Protein AF-A0A9N9IJR4-F1 (afdb_monomer_lite)

Radius of gyration: 13.76 Å; chains: 1; bounding box: 31×30×30 Å

Sequence (79 aa):
KQIPKNLPSGIIVLMHPKEWMDESEMKTWFDKVWRKRPGGNRINKQRFLLVMDSFEGHKTDAIKKIAFDKNTDLAIIPN

InterPro domains:
  IPR004875 DDE superfamily endonuclease domain [PF03184] (16-78)

Structure (mmCIF, N/CA/C/O backbone):
data_AF-A0A9N9IJR4-F1
#
_entry.id   AF-A0A9N9IJR4-F1
#
loop_
_atom_site.group_PDB
_atom_site.id
_atom_site.type_symbol
_atom_site.label_atom_id
_atom_site.la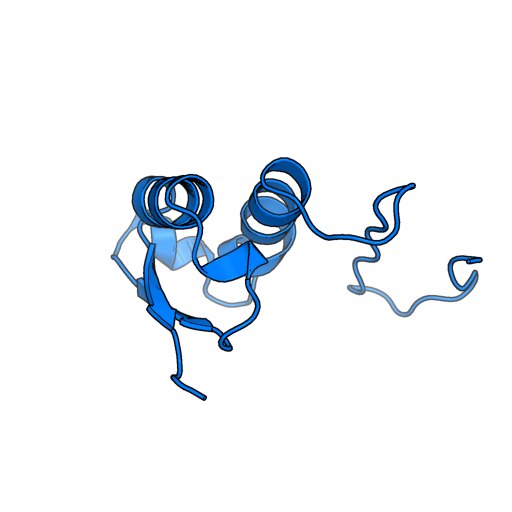bel_alt_id
_atom_site.label_comp_id
_atom_site.label_asym_id
_atom_site.label_entity_id
_atom_site.label_seq_id
_atom_site.pdbx_PDB_ins_code
_atom_site.Cartn_x
_atom_site.Cartn_y
_atom_site.Cartn_z
_atom_site.occupancy
_atom_site.B_iso_or_equiv
_atom_site.auth_seq_id
_atom_site.auth_comp_id
_atom_site.auth_asym_id
_atom_site.auth_atom_id
_atom_site.pdbx_PDB_model_num
ATOM 1 N N . LYS A 1 1 ? 8.474 -13.264 -18.845 1.00 61.94 1 LYS A N 1
ATOM 2 C CA . LYS A 1 1 ? 7.843 -14.402 -18.117 1.00 61.94 1 LYS A CA 1
ATOM 3 C C . LYS A 1 1 ? 6.396 -14.598 -18.578 1.00 61.94 1 LYS A C 1
ATOM 5 O O . LYS A 1 1 ? 5.792 -13.626 -19.011 1.00 61.94 1 LYS A O 1
ATOM 10 N N . GLN A 1 2 ? 5.854 -15.821 -18.525 1.00 71.94 2 GLN A N 1
ATOM 11 C CA . GLN A 1 2 ? 4.474 -16.130 -18.939 1.00 71.94 2 GLN A CA 1
ATOM 12 C C . GLN A 1 2 ? 3.566 -16.264 -17.707 1.00 71.94 2 GLN A C 1
ATOM 14 O O . GLN A 1 2 ? 3.940 -16.925 -16.740 1.00 71.94 2 GLN A O 1
ATOM 19 N N . ILE A 1 3 ? 2.390 -15.631 -17.732 1.00 76.12 3 ILE A N 1
ATOM 20 C CA . ILE A 1 3 ? 1.386 -15.756 -16.665 1.00 76.12 3 ILE A CA 1
ATOM 21 C C . ILE A 1 3 ? 0.710 -17.137 -16.786 1.00 76.12 3 ILE A C 1
ATOM 23 O O . ILE A 1 3 ? 0.344 -17.520 -17.903 1.00 76.12 3 ILE A O 1
ATOM 27 N N . PRO A 1 4 ? 0.532 -17.895 -15.685 1.00 81.00 4 PRO A N 1
ATOM 28 C CA . PRO A 1 4 ? -0.160 -19.181 -15.724 1.00 81.00 4 PRO A CA 1
ATOM 29 C C . PRO A 1 4 ? -1.588 -19.042 -16.265 1.00 81.00 4 PRO A C 1
ATOM 31 O O . PRO A 1 4 ? -2.327 -18.152 -15.852 1.00 81.00 4 PRO A O 1
ATOM 34 N N . LYS A 1 5 ? -1.990 -19.937 -17.176 1.00 79.00 5 LYS A N 1
ATOM 35 C CA . LYS A 1 5 ? -3.324 -19.900 -17.807 1.00 79.00 5 LYS A CA 1
ATOM 36 C C . LYS A 1 5 ? -4.452 -20.350 -16.872 1.00 79.00 5 LYS A C 1
ATOM 38 O O . LYS A 1 5 ? -5.565 -19.853 -16.987 1.00 79.00 5 LYS A O 1
ATOM 43 N N . ASN A 1 6 ? -4.154 -21.259 -15.945 1.00 87.12 6 ASN A N 1
ATOM 44 C CA . ASN A 1 6 ? -5.127 -21.830 -15.017 1.00 87.12 6 ASN A CA 1
ATOM 45 C C . ASN A 1 6 ? -4.822 -21.337 -13.602 1.00 87.12 6 ASN A C 1
ATOM 47 O O . ASN A 1 6 ? -4.088 -21.984 -12.856 1.00 87.12 6 ASN A O 1
ATOM 51 N N . LEU A 1 7 ? -5.351 -20.166 -13.255 1.00 86.94 7 LEU A N 1
ATOM 52 C CA . LEU A 1 7 ? -5.251 -19.617 -11.905 1.00 86.94 7 LEU A CA 1
ATOM 53 C C . LEU A 1 7 ? -6.521 -19.957 -11.110 1.00 86.94 7 LEU A C 1
ATOM 55 O O . LEU A 1 7 ? -7.624 -19.787 -11.637 1.00 86.94 7 LEU A O 1
ATOM 59 N N . PRO A 1 8 ? -6.395 -20.412 -9.851 1.00 89.25 8 PRO A N 1
ATOM 60 C CA . PRO A 1 8 ? -7.525 -20.522 -8.939 1.00 89.25 8 PRO A CA 1
ATOM 61 C C . PRO A 1 8 ? -8.293 -19.203 -8.801 1.00 89.25 8 PRO A C 1
ATOM 63 O O . PRO A 1 8 ? -7.721 -18.112 -8.894 1.00 89.25 8 PRO A O 1
ATOM 66 N N . SER A 1 9 ? -9.593 -19.309 -8.519 1.00 87.12 9 SER A N 1
ATOM 67 C CA . SER A 1 9 ? -10.424 -18.136 -8.251 1.00 87.12 9 SER A CA 1
ATOM 68 C C . SER A 1 9 ? -9.879 -17.346 -7.058 1.00 87.12 9 SER A C 1
ATOM 70 O O . SER A 1 9 ? -9.469 -17.920 -6.050 1.00 87.12 9 SER A O 1
ATOM 72 N N . GLY A 1 10 ? -9.868 -16.019 -7.183 1.00 83.38 10 GLY A N 1
ATOM 73 C CA . GLY A 1 10 ? -9.373 -15.111 -6.148 1.00 83.38 10 GLY A CA 1
ATOM 74 C C . GLY A 1 10 ? -7.874 -14.803 -6.209 1.00 83.38 10 GLY A C 1
ATOM 75 O O . GLY A 1 10 ? -7.424 -13.939 -5.458 1.00 83.38 10 GLY A O 1
ATOM 76 N N . ILE A 1 11 ? -7.102 -15.428 -7.108 1.00 86.88 11 ILE A N 1
ATOM 77 C CA . ILE A 1 11 ? -5.703 -15.035 -7.331 1.00 86.88 11 ILE A CA 1
ATOM 78 C C . ILE A 1 11 ? -5.628 -13.816 -8.255 1.00 86.88 11 ILE A C 1
ATOM 80 O O . ILE A 1 11 ? -6.192 -13.802 -9.348 1.00 86.88 11 ILE A O 1
ATOM 84 N N . ILE A 1 12 ? -4.875 -12.802 -7.824 1.00 86.56 12 ILE A N 1
ATOM 85 C CA . ILE A 1 12 ? -4.552 -11.615 -8.619 1.00 86.56 12 ILE A CA 1
ATOM 86 C C . ILE A 1 12 ? -3.083 -11.708 -9.028 1.00 86.56 12 ILE A C 1
ATOM 88 O O . ILE A 1 12 ? -2.202 -11.677 -8.171 1.00 86.56 12 ILE A O 1
ATOM 92 N N . VAL A 1 13 ? -2.820 -11.787 -10.334 1.00 86.88 13 VAL A N 1
ATOM 93 C CA . VAL A 1 13 ? -1.461 -11.713 -10.888 1.00 86.88 13 VAL A CA 1
ATOM 94 C C . VAL A 1 13 ? -1.291 -10.381 -11.607 1.00 86.88 13 VAL A C 1
ATOM 96 O O . VAL A 1 13 ? -2.040 -10.060 -12.528 1.00 86.88 13 VAL A O 1
ATOM 99 N N . LEU A 1 14 ? -0.301 -9.606 -11.172 1.00 84.88 14 LEU A N 1
ATOM 100 C CA . LEU A 1 14 ? 0.130 -8.362 -11.802 1.00 84.88 14 LEU A CA 1
ATOM 101 C C . LEU A 1 14 ? 1.629 -8.467 -12.055 1.00 84.88 14 LEU A C 1
ATOM 103 O O . LEU A 1 14 ? 2.378 -8.867 -11.167 1.00 84.88 14 LEU A O 1
ATOM 107 N N . MET A 1 15 ? 2.054 -8.132 -13.268 1.00 81.56 15 MET A N 1
ATOM 108 C CA . MET A 1 15 ? 3.455 -8.174 -13.664 1.00 81.56 15 MET A CA 1
ATOM 109 C C . MET A 1 15 ? 3.798 -6.873 -14.381 1.00 81.56 15 MET A C 1
ATOM 111 O O . MET A 1 15 ? 3.196 -6.554 -15.405 1.00 81.56 15 MET A O 1
ATOM 115 N N . HIS A 1 16 ? 4.778 -6.146 -13.850 1.00 81.56 16 HIS A N 1
ATOM 116 C CA . HIS A 1 16 ? 5.353 -5.002 -14.539 1.00 81.56 16 HIS A CA 1
ATOM 117 C C . HIS A 1 16 ? 6.264 -5.494 -15.682 1.00 81.56 16 HIS A C 1
ATOM 119 O O . HIS A 1 16 ? 7.047 -6.428 -15.465 1.00 81.56 16 HIS A O 1
ATOM 125 N N . PRO A 1 17 ? 6.216 -4.896 -16.890 1.00 78.12 17 PRO A N 1
ATOM 126 C CA . PRO A 1 17 ? 7.018 -5.343 -18.033 1.00 78.12 17 PRO A CA 1
ATOM 127 C C . PRO A 1 17 ? 8.530 -5.346 -17.789 1.00 78.12 17 PRO A C 1
ATOM 129 O O . PRO A 1 17 ? 9.244 -6.121 -18.417 1.00 78.12 17 PRO A O 1
ATOM 132 N N . LYS A 1 18 ? 9.020 -4.495 -16.877 1.00 79.44 18 LYS A N 1
ATOM 133 C CA . LYS A 1 18 ? 10.445 -4.405 -16.527 1.00 79.44 18 LYS A CA 1
ATOM 134 C C . LYS A 1 18 ? 10.847 -5.302 -15.346 1.00 79.44 18 LYS A C 1
ATOM 136 O O . LYS A 1 18 ? 11.986 -5.241 -14.911 1.00 79.44 18 LYS A O 1
ATOM 141 N N . GLU A 1 19 ? 9.931 -6.128 -14.840 1.00 73.31 19 GLU A N 1
ATOM 142 C CA . GLU A 1 19 ? 10.149 -7.104 -13.757 1.00 73.31 19 GLU A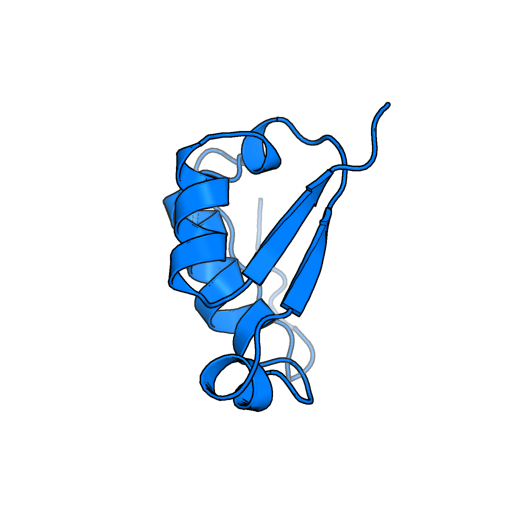 CA 1
ATOM 143 C C . GLU A 1 19 ? 10.516 -6.534 -12.369 1.00 73.31 19 GLU A C 1
ATOM 145 O O . GLU A 1 19 ? 10.946 -7.286 -11.498 1.00 73.31 19 GLU A O 1
ATOM 150 N N . TRP A 1 20 ? 10.292 -5.243 -12.116 1.00 77.00 20 TRP A N 1
ATOM 151 C CA . TRP A 1 20 ? 10.393 -4.631 -10.783 1.00 77.00 20 TRP A CA 1
ATOM 152 C C . TRP A 1 20 ? 9.071 -3.976 -10.390 1.00 77.00 20 TRP A C 1
ATOM 154 O O . TRP A 1 20 ? 8.277 -3.629 -11.261 1.00 77.00 20 TRP A O 1
ATOM 164 N N . MET A 1 21 ? 8.839 -3.850 -9.085 1.00 81.62 21 MET A N 1
ATOM 165 C CA . MET A 1 21 ? 7.648 -3.226 -8.517 1.00 81.62 21 MET A CA 1
ATOM 166 C C . MET A 1 21 ? 7.928 -1.745 -8.261 1.00 81.62 21 MET A C 1
ATOM 168 O O . MET A 1 21 ? 8.823 -1.422 -7.479 1.00 81.62 21 MET A O 1
ATOM 172 N N . ASP A 1 22 ? 7.180 -0.870 -8.925 1.00 84.19 22 ASP A N 1
ATOM 173 C CA . ASP A 1 22 ? 7.280 0.576 -8.764 1.00 84.19 22 ASP A CA 1
ATOM 174 C C . ASP A 1 22 ? 6.112 1.161 -7.944 1.00 84.19 22 ASP A C 1
ATOM 176 O O . ASP A 1 22 ? 5.303 0.445 -7.340 1.00 84.19 22 ASP A O 1
ATOM 180 N N . GLU A 1 23 ? 6.031 2.491 -7.886 1.00 87.88 23 GLU A N 1
ATOM 181 C CA . GLU A 1 23 ? 4.976 3.218 -7.175 1.00 87.88 23 GLU A CA 1
ATOM 182 C C . GLU A 1 23 ? 3.563 2.911 -7.693 1.00 87.88 23 GLU A C 1
ATOM 184 O O . GLU A 1 23 ? 2.616 2.782 -6.909 1.00 87.88 23 GLU A O 1
ATOM 189 N N . SER A 1 24 ? 3.411 2.764 -9.008 1.00 88.12 24 SER A N 1
ATOM 190 C CA . SER A 1 24 ? 2.160 2.418 -9.679 1.00 88.12 24 SER A CA 1
ATOM 191 C C . SER A 1 24 ? 1.734 0.988 -9.352 1.00 88.12 24 SER A C 1
ATOM 193 O O . SER A 1 24 ? 0.563 0.748 -9.011 1.00 88.12 24 SER A O 1
ATOM 195 N N . GLU A 1 25 ? 2.667 0.031 -9.378 1.00 88.94 25 GLU A N 1
ATOM 196 C CA . GLU A 1 25 ? 2.358 -1.346 -8.981 1.00 88.94 25 GLU A CA 1
ATOM 197 C C . GLU A 1 25 ? 1.994 -1.440 -7.504 1.00 88.94 25 GLU A C 1
ATOM 199 O O . GLU A 1 25 ? 0.992 -2.078 -7.166 1.00 88.94 25 GLU A O 1
ATOM 204 N N . MET A 1 26 ? 2.730 -0.757 -6.627 1.00 90.44 26 MET A N 1
ATOM 205 C CA . MET A 1 26 ? 2.406 -0.715 -5.202 1.00 90.44 26 MET A CA 1
ATOM 206 C C . MET A 1 26 ? 1.046 -0.077 -4.947 1.00 90.44 26 MET A C 1
ATOM 208 O O . MET A 1 26 ? 0.238 -0.618 -4.188 1.00 90.44 26 MET A O 1
ATOM 212 N N . LYS A 1 27 ? 0.726 1.034 -5.621 1.00 92.00 27 LYS A N 1
ATOM 213 C CA . LYS A 1 27 ? -0.606 1.642 -5.537 1.00 92.00 27 LYS A CA 1
ATOM 214 C C . LYS A 1 27 ? -1.689 0.647 -5.954 1.00 92.00 27 LYS A C 1
ATOM 216 O O . LYS A 1 27 ? -2.718 0.536 -5.279 1.00 92.00 27 LYS A O 1
ATOM 221 N N . THR A 1 28 ? -1.452 -0.092 -7.035 1.00 92.88 28 THR A N 1
ATOM 222 C CA . THR A 1 28 ? -2.375 -1.117 -7.528 1.00 92.88 28 THR A CA 1
ATOM 223 C C . THR A 1 28 ? -2.531 -2.261 -6.526 1.00 92.88 28 THR A C 1
ATOM 225 O O . THR A 1 28 ? -3.659 -2.688 -6.269 1.00 92.88 28 THR A O 1
ATOM 228 N N . TRP A 1 29 ? -1.440 -2.723 -5.912 1.00 92.88 29 TRP A N 1
ATOM 229 C CA . TRP A 1 29 ? -1.471 -3.737 -4.859 1.00 92.88 29 T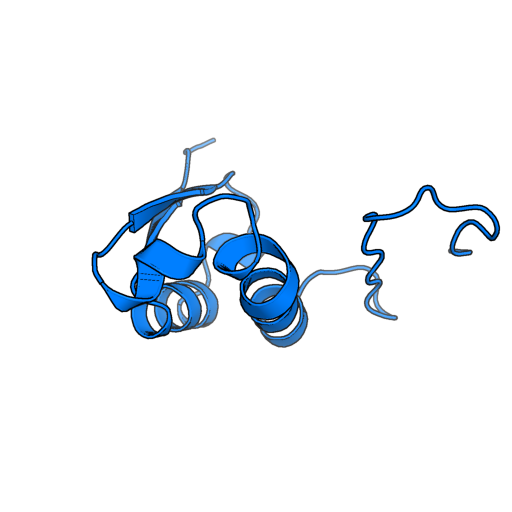RP A CA 1
ATOM 230 C C . TRP A 1 29 ? -2.274 -3.261 -3.646 1.00 92.88 29 TRP A C 1
ATOM 232 O O . TRP A 1 29 ? -3.155 -3.972 -3.161 1.00 92.88 29 TRP A O 1
ATOM 242 N N . PHE A 1 30 ? -2.075 -2.019 -3.206 1.00 93.94 30 PHE A N 1
ATOM 243 C CA . PHE A 1 30 ? -2.861 -1.445 -2.121 1.00 93.94 30 PHE A CA 1
ATOM 244 C C . PHE A 1 30 ? -4.367 -1.406 -2.445 1.00 93.94 30 PHE A C 1
ATOM 246 O O . PHE A 1 30 ? -5.203 -1.729 -1.597 1.00 93.94 30 PHE A O 1
ATOM 253 N N . ASP A 1 31 ? -4.730 -1.013 -3.668 1.00 93.44 31 ASP A N 1
ATOM 254 C CA . ASP A 1 31 ? -6.129 -0.870 -4.085 1.00 93.44 31 ASP A CA 1
ATOM 255 C C . ASP A 1 31 ? -6.834 -2.216 -4.303 1.00 93.44 31 ASP A C 1
ATOM 257 O O . ASP A 1 31 ? -8.002 -2.366 -3.928 1.00 93.44 31 ASP A O 1
ATOM 261 N N . LYS A 1 32 ? -6.137 -3.199 -4.881 1.00 93.12 32 LYS A N 1
ATOM 262 C CA . LYS A 1 32 ? -6.719 -4.498 -5.250 1.00 93.12 32 LYS A CA 1
ATOM 263 C C . LYS A 1 32 ? -6.535 -5.585 -4.200 1.00 93.12 32 LYS A C 1
ATOM 265 O O . LYS A 1 32 ? -7.377 -6.472 -4.127 1.00 93.12 32 LYS A O 1
ATOM 270 N N . VAL A 1 33 ? -5.471 -5.523 -3.403 1.00 93.00 33 VAL A N 1
ATOM 271 C CA . VAL A 1 33 ? -5.131 -6.550 -2.410 1.00 93.00 33 VAL A CA 1
ATOM 272 C C . VAL A 1 33 ? -5.366 -6.011 -1.011 1.00 93.00 33 VAL A C 1
ATOM 274 O O . VAL A 1 33 ? -6.290 -6.465 -0.336 1.00 93.00 33 VAL A O 1
ATOM 277 N N . TRP A 1 34 ? -4.605 -4.996 -0.586 1.00 94.31 34 TRP A N 1
ATOM 278 C CA . TRP A 1 34 ? -4.667 -4.527 0.800 1.00 94.31 34 TRP A CA 1
ATOM 279 C C . TRP A 1 34 ? -6.088 -4.115 1.187 1.00 94.31 34 TRP A C 1
ATOM 281 O O . TRP A 1 34 ? -6.656 -4.678 2.116 1.00 94.31 34 TRP A O 1
ATOM 291 N N . ARG A 1 35 ? -6.730 -3.209 0.446 1.00 93.56 35 ARG A N 1
ATOM 292 C CA . ARG A 1 35 ? -8.075 -2.711 0.794 1.00 93.56 35 ARG A CA 1
ATOM 293 C C . ARG A 1 35 ? -9.200 -3.734 0.621 1.00 93.56 35 ARG A C 1
ATOM 295 O O . ARG A 1 35 ? -10.268 -3.552 1.204 1.00 93.56 35 ARG A O 1
ATOM 302 N N . LYS A 1 36 ? -8.992 -4.770 -0.193 1.00 92.56 36 LYS A N 1
ATOM 303 C CA . LYS A 1 36 ? -10.019 -5.770 -0.537 1.00 92.56 36 LYS A CA 1
ATOM 304 C C . LYS A 1 36 ? -9.885 -7.072 0.243 1.00 92.56 36 LYS A C 1
ATOM 306 O O . LYS A 1 36 ? -10.796 -7.892 0.178 1.00 92.56 36 LYS A O 1
ATOM 311 N N . ARG A 1 37 ? -8.799 -7.247 1.004 1.00 91.88 37 ARG A N 1
ATOM 312 C CA . ARG A 1 37 ? -8.635 -8.378 1.923 1.00 91.88 37 ARG A CA 1
ATOM 313 C C . ARG A 1 37 ? -9.834 -8.491 2.882 1.00 91.88 37 ARG A C 1
ATOM 315 O O . ARG A 1 37 ? -10.469 -7.471 3.170 1.00 91.88 37 ARG A O 1
ATOM 322 N N . PRO A 1 38 ? -10.123 -9.678 3.441 1.00 92.31 38 PRO A N 1
ATOM 323 C CA . PRO A 1 38 ? -11.118 -9.824 4.502 1.00 92.31 38 PRO A CA 1
ATOM 324 C C . PRO A 1 38 ? -10.904 -8.801 5.632 1.00 92.31 38 PRO A C 1
ATOM 326 O O . PRO A 1 38 ? -9.807 -8.670 6.171 1.00 92.31 38 PRO A O 1
ATOM 329 N N . GLY A 1 39 ? -11.937 -8.014 5.947 1.00 91.56 39 GLY A N 1
ATOM 330 C CA . GLY A 1 39 ? -11.861 -6.917 6.925 1.00 91.56 39 GLY A CA 1
ATOM 331 C C . GLY A 1 39 ? -11.227 -5.610 6.419 1.00 91.56 39 GLY A C 1
ATOM 332 O O . GLY A 1 39 ? -11.208 -4.623 7.153 1.00 91.56 39 GLY A O 1
ATOM 333 N N . GLY A 1 40 ? -10.757 -5.549 5.170 1.00 92.38 40 GLY A N 1
ATOM 334 C CA . GLY A 1 40 ? -10.159 -4.355 4.559 1.00 92.38 40 GLY A CA 1
ATOM 335 C C . GLY A 1 40 ? -11.128 -3.175 4.425 1.00 92.38 40 GLY A C 1
ATOM 336 O O . GLY A 1 40 ? -10.710 -2.020 4.463 1.00 92.38 40 GLY A O 1
ATOM 337 N N . ASN A 1 41 ? -12.439 -3.433 4.394 1.00 91.94 41 ASN A N 1
ATOM 338 C CA . ASN A 1 41 ? -13.480 -2.402 4.468 1.00 91.94 41 ASN A CA 1
ATOM 339 C C . ASN A 1 41 ? -13.396 -1.534 5.743 1.00 91.94 41 ASN A C 1
ATOM 341 O O . ASN A 1 41 ? -13.864 -0.394 5.738 1.00 91.94 41 ASN A O 1
ATOM 345 N N . ARG A 1 42 ? -12.773 -2.034 6.819 1.00 94.44 42 ARG A N 1
ATOM 346 C CA . ARG A 1 42 ? -12.549 -1.288 8.066 1.00 94.44 42 ARG A CA 1
ATOM 347 C C . ARG A 1 42 ? -11.517 -0.171 7.926 1.00 94.44 42 ARG A C 1
ATOM 349 O O . ARG A 1 42 ? -11.532 0.735 8.752 1.00 94.44 42 ARG A O 1
ATOM 356 N N . ILE A 1 43 ? -10.667 -0.187 6.895 1.00 92.50 43 ILE A N 1
ATOM 357 C CA . ILE A 1 43 ? -9.665 0.869 6.646 1.00 92.50 43 ILE A CA 1
ATOM 358 C C . ILE A 1 43 ? -10.320 2.243 6.491 1.00 92.50 43 ILE A C 1
ATOM 360 O O . ILE A 1 43 ? -9.756 3.254 6.895 1.00 92.50 43 ILE A O 1
ATOM 364 N N . ASN A 1 44 ? -11.547 2.296 5.971 1.00 88.75 44 ASN A N 1
ATOM 365 C CA . ASN A 1 44 ? -12.277 3.556 5.845 1.00 88.75 44 ASN A CA 1
ATOM 366 C C . ASN A 1 44 ? -12.765 4.107 7.205 1.00 88.75 44 ASN A C 1
ATOM 368 O O . ASN A 1 44 ? -13.262 5.225 7.253 1.00 88.75 44 ASN A O 1
ATOM 372 N N . LYS A 1 45 ? -12.679 3.323 8.290 1.00 93.88 45 LYS A N 1
ATOM 373 C CA . LYS A 1 45 ? -13.194 3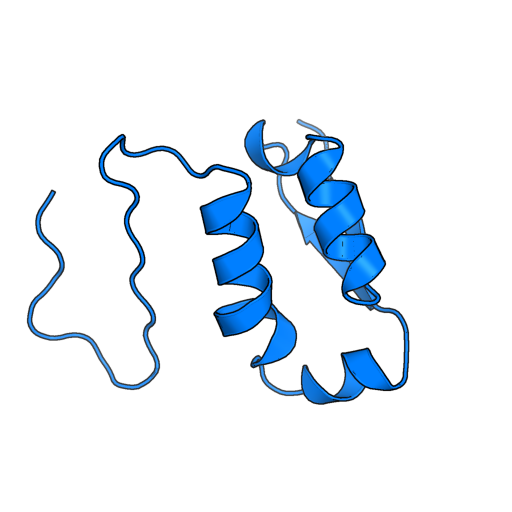.668 9.628 1.00 93.88 45 LYS A CA 1
ATOM 374 C C . LYS A 1 45 ? -12.102 3.808 10.689 1.00 93.88 45 LYS A C 1
ATOM 376 O O . LYS A 1 45 ? -12.324 4.469 11.693 1.00 93.88 45 LYS A O 1
ATOM 381 N N . GLN A 1 46 ? -10.953 3.165 10.499 1.00 94.31 46 GLN A N 1
ATOM 382 C CA . GLN A 1 46 ? -9.835 3.202 11.441 1.00 94.31 46 GLN A CA 1
ATOM 383 C C . GLN A 1 46 ? -8.507 3.067 10.696 1.00 94.31 46 GLN A C 1
ATOM 385 O O . GLN A 1 46 ? -8.458 2.472 9.615 1.00 94.31 46 GLN A O 1
ATOM 390 N N . ARG A 1 47 ? -7.438 3.580 11.305 1.00 94.88 47 ARG A N 1
ATOM 391 C CA . ARG A 1 47 ? -6.073 3.436 10.797 1.00 94.88 47 ARG A CA 1
ATOM 392 C C . ARG A 1 47 ? -5.522 2.041 11.108 1.00 94.88 47 ARG A C 1
ATOM 394 O O . ARG A 1 47 ? -5.880 1.446 12.125 1.00 94.88 47 ARG A O 1
ATOM 401 N N . PHE A 1 48 ? -4.694 1.504 10.215 1.00 96.19 48 PHE A N 1
ATOM 402 C CA . PHE A 1 48 ? -4.056 0.190 10.362 1.00 96.19 48 PHE A CA 1
ATOM 403 C C . PHE A 1 48 ? -2.539 0.299 10.273 1.00 96.19 48 PHE A C 1
ATOM 405 O O . PHE A 1 48 ? -2.041 1.134 9.535 1.00 96.19 48 PHE A O 1
ATOM 412 N N .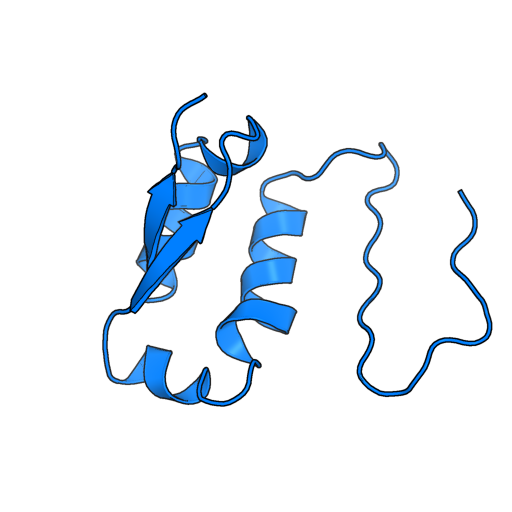 LEU A 1 49 ? -1.823 -0.603 10.940 1.00 96.06 49 LEU A N 1
ATOM 413 C CA . LEU A 1 49 ? -0.398 -0.814 10.710 1.00 96.06 49 LEU A CA 1
ATOM 414 C C . LEU A 1 49 ? -0.211 -1.937 9.682 1.00 96.06 49 LEU A C 1
ATOM 416 O O . LEU A 1 49 ? -0.786 -3.018 9.835 1.00 96.06 49 LEU A O 1
ATOM 420 N N . LEU A 1 50 ? 0.584 -1.685 8.646 1.00 95.88 50 LEU A N 1
ATOM 421 C CA . LEU A 1 50 ? 1.051 -2.685 7.693 1.00 95.88 50 LEU A CA 1
ATOM 422 C C . LEU A 1 50 ? 2.559 -2.857 7.870 1.00 95.88 50 LEU A C 1
ATOM 424 O O . LEU A 1 50 ? 3.331 -1.925 7.659 1.00 95.88 50 LEU A O 1
ATOM 428 N N . VAL A 1 51 ? 2.958 -4.064 8.257 1.00 96.06 51 VAL A N 1
ATOM 429 C CA . VAL A 1 51 ? 4.363 -4.448 8.381 1.00 96.06 51 VAL A CA 1
ATOM 430 C C . VAL A 1 51 ? 4.816 -5.069 7.060 1.00 96.06 51 VAL A C 1
ATOM 432 O O . VAL A 1 51 ? 4.162 -5.988 6.567 1.00 96.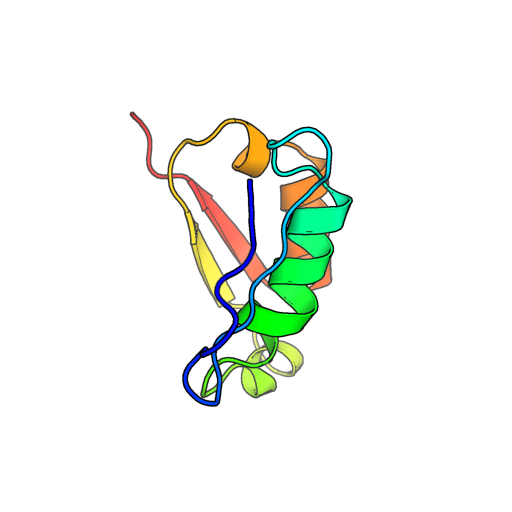06 51 VAL A O 1
ATOM 435 N N . MET A 1 52 ? 5.905 -4.564 6.488 1.00 93.81 52 MET A N 1
ATOM 436 C CA . MET A 1 52 ? 6.505 -5.054 5.244 1.00 93.81 52 MET A CA 1
ATOM 437 C C . MET A 1 52 ? 7.976 -5.420 5.457 1.00 93.81 52 MET A C 1
ATOM 439 O O . MET A 1 52 ? 8.596 -5.012 6.442 1.00 93.81 52 MET A O 1
ATOM 443 N N . ASP A 1 53 ? 8.532 -6.198 4.532 1.00 93.50 53 ASP A N 1
ATOM 444 C CA . ASP A 1 53 ? 9.966 -6.477 4.494 1.00 93.50 53 ASP A CA 1
ATOM 445 C C . ASP A 1 53 ? 10.785 -5.246 4.051 1.00 93.50 53 ASP A C 1
ATOM 447 O O . ASP A 1 53 ? 10.251 -4.201 3.667 1.00 93.50 53 ASP A O 1
ATOM 451 N N . SER A 1 54 ? 12.105 -5.386 4.107 1.00 91.19 54 SER A N 1
ATOM 452 C CA . SER A 1 54 ? 13.102 -4.353 3.813 1.00 91.19 54 SER A CA 1
ATOM 453 C C . SER A 1 54 ? 13.349 -4.088 2.322 1.00 91.19 54 SER A C 1
ATOM 455 O O . SER A 1 54 ? 14.317 -3.391 1.988 1.00 91.19 54 SER A O 1
ATOM 457 N N . PHE A 1 55 ? 12.519 -4.629 1.422 1.00 88.62 55 PHE A N 1
ATOM 458 C CA . PHE A 1 55 ? 12.673 -4.424 -0.016 1.00 88.62 55 PHE A CA 1
ATOM 459 C C . PHE A 1 55 ? 12.712 -2.925 -0.356 1.00 88.62 55 PHE A C 1
ATOM 461 O O . PHE A 1 55 ? 11.907 -2.138 0.146 1.00 88.62 55 PHE A O 1
ATOM 468 N N . GLU A 1 56 ? 13.649 -2.514 -1.220 1.00 86.69 56 GLU A N 1
ATOM 469 C CA . GLU A 1 56 ? 13.883 -1.094 -1.539 1.00 86.69 56 GLU A CA 1
ATOM 470 C C . GLU A 1 56 ? 12.620 -0.375 -2.022 1.00 86.69 56 GLU A C 1
ATOM 472 O O . GLU A 1 56 ? 12.360 0.761 -1.623 1.00 86.69 56 GLU A O 1
ATOM 477 N N . GLY A 1 57 ? 11.776 -1.065 -2.794 1.00 84.19 57 GLY A N 1
ATOM 478 C CA . GLY A 1 57 ? 10.509 -0.513 -3.267 1.00 84.19 57 GLY A CA 1
ATOM 479 C C . GLY A 1 57 ? 9.542 -0.126 -2.144 1.00 84.19 57 GLY A C 1
ATOM 480 O O . GLY A 1 57 ? 8.755 0.792 -2.330 1.00 84.19 57 GLY A O 1
ATOM 481 N N . HIS A 1 58 ? 9.613 -0.747 -0.961 1.00 88.81 58 HIS A N 1
ATOM 482 C CA . HIS A 1 58 ? 8.732 -0.425 0.171 1.00 88.81 58 HIS A CA 1
ATOM 483 C C . HIS A 1 58 ? 9.197 0.793 0.979 1.00 88.81 58 HIS A C 1
ATOM 485 O O . HIS A 1 58 ? 8.415 1.373 1.734 1.00 88.81 58 HIS A O 1
ATOM 491 N N . LYS A 1 59 ? 10.466 1.191 0.838 1.00 89.38 59 LYS A N 1
ATOM 492 C CA . LYS A 1 59 ? 11.087 2.241 1.659 1.00 89.38 59 LYS A CA 1
ATOM 493 C C . LYS A 1 59 ? 10.938 3.644 1.074 1.00 89.38 59 LYS A C 1
ATOM 495 O O . LYS A 1 59 ? 11.237 4.615 1.776 1.00 89.38 59 LYS A O 1
ATOM 500 N N . THR A 1 60 ? 10.474 3.766 -0.171 1.00 90.62 60 THR A N 1
ATOM 501 C CA . THR A 1 60 ? 10.342 5.063 -0.845 1.00 90.62 60 THR A CA 1
ATOM 502 C C . THR A 1 60 ? 9.274 5.935 -0.181 1.00 90.62 60 THR A C 1
ATOM 504 O O . THR A 1 60 ? 8.274 5.448 0.358 1.00 90.62 60 THR A O 1
ATOM 507 N N . ASP A 1 61 ? 9.461 7.254 -0.228 1.00 92.69 61 ASP A N 1
ATOM 508 C CA . ASP A 1 61 ? 8.506 8.194 0.372 1.00 92.69 61 ASP A CA 1
ATOM 509 C C . ASP A 1 61 ? 7.161 8.206 -0.357 1.00 92.69 61 ASP A C 1
ATOM 511 O O . ASP A 1 61 ? 6.118 8.422 0.262 1.00 92.69 61 ASP A O 1
ATOM 515 N N . ALA A 1 62 ? 7.159 7.881 -1.650 1.00 93.12 62 ALA A N 1
ATOM 516 C CA . ALA A 1 62 ? 5.934 7.697 -2.406 1.00 93.12 62 ALA A CA 1
ATOM 517 C C . ALA A 1 62 ? 5.093 6.534 -1.864 1.00 93.12 62 ALA A C 1
ATOM 519 O O . ALA A 1 62 ? 3.885 6.693 -1.685 1.00 93.12 62 ALA A O 1
ATOM 520 N N . ILE A 1 63 ? 5.708 5.393 -1.521 1.00 92.69 63 ILE A N 1
ATOM 521 C CA . ILE A 1 63 ? 4.969 4.264 -0.936 1.00 92.69 63 ILE A CA 1
ATOM 522 C C . ILE A 1 63 ? 4.438 4.610 0.456 1.00 92.69 63 ILE A C 1
ATOM 524 O O . ILE A 1 63 ? 3.272 4.328 0.749 1.00 92.69 63 ILE A O 1
ATOM 528 N N . LYS A 1 64 ? 5.236 5.292 1.289 1.00 93.88 64 LYS A N 1
ATOM 529 C CA . LYS A 1 64 ? 4.773 5.805 2.592 1.00 93.88 64 LYS A CA 1
ATOM 530 C C . LYS A 1 64 ? 3.566 6.723 2.434 1.00 93.88 64 LYS A C 1
ATOM 532 O O . LYS A 1 64 ? 2.579 6.567 3.153 1.00 93.88 64 LYS A O 1
ATOM 537 N N . LYS A 1 65 ? 3.603 7.629 1.453 1.00 95.19 65 LYS A N 1
ATOM 538 C CA . LYS A 1 65 ? 2.481 8.517 1.145 1.00 95.19 65 LYS A CA 1
ATOM 539 C C . LYS A 1 65 ? 1.247 7.746 0.668 1.00 95.19 65 LYS A C 1
ATOM 541 O O . LYS A 1 65 ? 0.151 8.002 1.160 1.00 95.19 65 LYS A O 1
ATOM 546 N N . ILE A 1 66 ? 1.413 6.777 -0.233 1.00 94.94 66 ILE A N 1
ATOM 547 C CA . ILE A 1 66 ? 0.321 5.917 -0.718 1.00 94.94 66 ILE A CA 1
ATOM 548 C C . ILE A 1 66 ? -0.355 5.182 0.444 1.00 94.94 66 ILE A C 1
ATOM 550 O O . ILE A 1 66 ? -1.585 5.096 0.476 1.00 94.94 66 ILE A O 1
ATOM 554 N N . ALA A 1 67 ? 0.421 4.649 1.389 1.00 95.19 67 ALA A N 1
ATOM 555 C CA . ALA A 1 67 ? -0.119 3.971 2.561 1.00 95.19 67 ALA A CA 1
ATOM 556 C C . ALA A 1 67 ? -0.876 4.940 3.477 1.00 95.19 67 ALA A C 1
ATOM 558 O O . ALA A 1 67 ? -2.025 4.667 3.841 1.00 95.19 67 ALA A O 1
ATOM 559 N N . PHE A 1 68 ? -0.278 6.099 3.768 1.00 95.50 68 PHE A N 1
ATOM 560 C CA . PHE A 1 68 ? -0.882 7.132 4.604 1.00 95.50 68 PHE A CA 1
ATOM 561 C C . PHE A 1 68 ? -2.226 7.611 4.038 1.00 95.50 68 PHE A C 1
ATOM 563 O O . PHE A 1 68 ? -3.237 7.607 4.746 1.00 95.50 68 PHE A O 1
ATOM 570 N N . ASP A 1 69 ? -2.273 7.913 2.735 1.00 94.44 69 ASP A N 1
ATOM 571 C CA . ASP A 1 69 ? -3.487 8.325 2.016 1.00 94.44 69 ASP A CA 1
ATOM 572 C C . ASP A 1 69 ? -4.561 7.213 2.007 1.00 94.44 69 ASP A C 1
ATOM 574 O O . ASP A 1 69 ? -5.750 7.466 1.799 1.00 94.44 69 ASP A O 1
ATOM 578 N N . LYS A 1 70 ? -4.164 5.962 2.270 1.00 93.38 70 LYS A N 1
ATOM 579 C CA . LYS A 1 70 ? -5.044 4.794 2.433 1.00 93.38 70 LYS A CA 1
ATOM 580 C C . LYS A 1 70 ? -5.228 4.400 3.897 1.00 93.38 70 LYS A C 1
ATOM 582 O O . LYS A 1 70 ? -5.497 3.233 4.187 1.00 93.38 70 LYS A O 1
ATOM 587 N N . ASN A 1 71 ? -5.105 5.360 4.810 1.00 95.94 71 ASN A N 1
ATOM 588 C CA . ASN A 1 71 ? -5.325 5.195 6.244 1.00 95.94 71 ASN A CA 1
ATOM 589 C C . ASN A 1 71 ? -4.528 4.019 6.841 1.00 95.94 71 ASN A C 1
ATOM 591 O O . ASN A 1 71 ? -5.043 3.223 7.629 1.00 95.94 71 ASN A O 1
ATOM 595 N N . THR A 1 72 ? -3.282 3.871 6.394 1.00 96.94 72 THR A N 1
ATOM 596 C CA . THR A 1 72 ? -2.379 2.794 6.796 1.00 96.94 72 THR A CA 1
ATOM 597 C C . THR A 1 72 ? -1.003 3.371 7.126 1.00 96.94 72 THR A C 1
ATOM 599 O O . THR A 1 72 ? -0.416 4.065 6.303 1.00 96.94 72 THR A O 1
ATOM 602 N N . ASP A 1 73 ? -0.479 3.064 8.307 1.00 95.88 73 ASP A N 1
ATOM 603 C CA . ASP A 1 73 ? 0.913 3.317 8.670 1.00 95.88 73 ASP A CA 1
ATOM 604 C C . ASP A 1 73 ? 1.780 2.155 8.182 1.00 95.88 73 ASP A C 1
ATOM 606 O O . ASP A 1 73 ? 1.372 0.993 8.267 1.00 95.88 73 ASP A O 1
ATOM 610 N N . LEU A 1 74 ? 2.976 2.455 7.679 1.00 95.44 74 LEU A N 1
ATOM 611 C CA . LEU A 1 74 ? 3.948 1.438 7.281 1.00 95.44 74 LEU A CA 1
ATOM 612 C C . LEU A 1 74 ? 5.010 1.247 8.357 1.00 95.44 74 LEU A C 1
ATOM 614 O O . LEU A 1 74 ? 5.616 2.212 8.816 1.00 95.44 74 LEU A O 1
ATOM 618 N N . ALA A 1 75 ? 5.281 -0.012 8.686 1.00 95.94 75 ALA A N 1
ATOM 619 C CA . ALA A 1 75 ? 6.468 -0.427 9.420 1.00 95.94 75 ALA A CA 1
ATOM 620 C C . ALA A 1 75 ? 7.307 -1.349 8.535 1.00 95.94 75 ALA A C 1
ATOM 622 O O . ALA A 1 75 ? 6.782 -2.276 7.924 1.00 95.94 75 ALA A O 1
ATOM 623 N N . ILE A 1 76 ? 8.611 -1.095 8.475 1.00 94.81 76 ILE A N 1
ATOM 624 C CA . ILE A 1 76 ? 9.559 -1.904 7.709 1.00 94.81 76 ILE A CA 1
ATOM 625 C C . ILE A 1 76 ? 10.380 -2.731 8.690 1.00 94.81 76 ILE A C 1
ATOM 627 O O . ILE A 1 76 ? 10.954 -2.177 9.629 1.00 94.81 76 ILE A O 1
ATOM 631 N N . ILE A 1 77 ? 10.430 -4.047 8.482 1.00 95.31 77 ILE A N 1
ATOM 632 C CA . ILE A 1 77 ? 11.314 -4.927 9.248 1.00 95.31 77 ILE A CA 1
ATOM 633 C C . ILE A 1 77 ? 12.751 -4.679 8.760 1.00 95.31 77 ILE A C 1
ATOM 635 O O . ILE A 1 77 ? 12.989 -4.758 7.553 1.00 95.31 77 ILE A O 1
ATOM 639 N N . PRO A 1 78 ? 13.698 -4.342 9.652 1.00 89.00 78 PRO A N 1
ATOM 640 C CA . PRO A 1 78 ? 15.094 -4.145 9.274 1.00 89.00 78 PRO A CA 1
ATOM 641 C C . PRO A 1 78 ? 15.751 -5.463 8.840 1.00 89.00 78 PRO A C 1
ATOM 643 O O . PRO A 1 78 ? 15.327 -6.538 9.265 1.00 89.00 78 PRO A O 1
ATOM 646 N N . ASN A 1 79 ? 16.788 -5.353 8.005 1.00 81.44 79 ASN A N 1
ATOM 647 C CA . ASN A 1 79 ? 17.691 -6.465 7.686 1.00 81.44 79 ASN A CA 1
ATOM 648 C C . ASN A 1 79 ? 18.742 -6.667 8.770 1.00 81.44 79 ASN A C 1
ATOM 650 O O . ASN A 1 79 ? 19.171 -5.643 9.349 1.00 81.44 79 ASN A O 1
#

Foldseek 3Di:
DDDDPDDDPPDDDDADPVRDQALVNLLVCCVRPQCPPVVSVCLVVAAEEDEDEPPPRCPDVSNQVSQVVSRYHYDYDDD

pLDDT: mean 89.42, std 6.64, range [61.94, 96.94]

Secondary structure (DSSP, 8-state):
-PPPSSPPTT------TTSS--HHHHHHHHHHTGGGSTTGGGGGTS-EEEEE---HHHHSHHHHHHHHHTTEEEEE---

Organism: NCBI:txid1117310